Protein AF-A0A9X7PIV3-F1 (afdb_monomer_lite)

Structure (mmCIF, N/CA/C/O backbone):
data_AF-A0A9X7PIV3-F1
#
_entry.id   AF-A0A9X7PIV3-F1
#
loop_
_atom_site.group_PDB
_atom_site.id
_atom_site.type_symbol
_atom_site.label_atom_id
_atom_site.label_alt_id
_atom_site.label_comp_id
_atom_site.label_asym_id
_atom_site.label_entity_id
_atom_site.label_seq_id
_atom_site.pdbx_PDB_ins_code
_atom_site.Cartn_x
_atom_site.Cartn_y
_atom_site.Cartn_z
_atom_site.occupancy
_atom_site.B_iso_or_equiv
_atom_site.auth_seq_id
_atom_site.auth_comp_id
_atom_site.auth_asym_id
_atom_site.auth_atom_id
_atom_site.pdbx_PDB_model_num
ATOM 1 N N . MET A 1 1 ? 3.726 13.144 -11.537 1.00 56.94 1 MET A N 1
ATOM 2 C CA . MET A 1 1 ? 2.344 12.718 -11.247 1.00 56.94 1 MET A CA 1
ATOM 3 C C . MET A 1 1 ? 2.423 11.490 -10.361 1.00 56.94 1 MET A C 1
ATOM 5 O O . MET A 1 1 ? 3.276 10.655 -10.659 1.00 56.94 1 MET A O 1
ATOM 9 N N . PRO A 1 2 ? 1.658 11.427 -9.259 1.00 69.12 2 PRO A N 1
ATOM 10 C CA . PRO A 1 2 ? 1.578 10.211 -8.459 1.00 69.12 2 PRO A CA 1
ATOM 11 C C . PRO A 1 2 ? 1.008 9.076 -9.322 1.00 69.12 2 PRO A C 1
ATOM 13 O O . PRO A 1 2 ? 0.222 9.323 -10.236 1.00 69.12 2 PRO A O 1
ATOM 16 N N . VAL A 1 3 ? 1.468 7.855 -9.074 1.00 82.56 3 VAL A N 1
ATOM 17 C CA . VAL A 1 3 ? 1.049 6.630 -9.772 1.00 82.56 3 VAL A CA 1
ATOM 18 C C . VAL A 1 3 ? -0.400 6.276 -9.421 1.00 82.56 3 VAL A C 1
ATOM 20 O O . VAL A 1 3 ? -1.073 5.610 -10.199 1.00 82.56 3 VAL A O 1
ATOM 23 N N . VAL A 1 4 ? -0.864 6.724 -8.254 1.00 90.44 4 VAL A N 1
ATOM 24 C CA . VAL A 1 4 ? -2.192 6.459 -7.691 1.00 90.44 4 VAL A CA 1
ATOM 25 C C . VAL A 1 4 ? -2.795 7.772 -7.186 1.00 90.44 4 VAL A C 1
ATOM 27 O O . VAL A 1 4 ? -2.073 8.659 -6.727 1.00 90.44 4 VAL A O 1
ATOM 30 N N . THR A 1 5 ? -4.114 7.916 -7.254 1.00 94.62 5 THR A N 1
ATOM 31 C CA . THR A 1 5 ? -4.851 9.105 -6.812 1.00 94.62 5 THR A CA 1
ATOM 32 C C . THR A 1 5 ? -5.666 8.847 -5.537 1.00 94.62 5 THR A C 1
ATOM 34 O O . THR A 1 5 ? -5.944 7.697 -5.193 1.00 94.62 5 THR A O 1
ATOM 37 N N . PRO A 1 6 ? -6.076 9.906 -4.808 1.00 95.56 6 PRO A N 1
ATOM 38 C CA . PRO A 1 6 ? -7.009 9.769 -3.689 1.00 95.56 6 PRO A CA 1
ATOM 39 C C . PRO A 1 6 ? -8.336 9.105 -4.076 1.00 95.56 6 PRO A C 1
ATOM 41 O O . PRO A 1 6 ? -8.899 8.381 -3.261 1.00 95.56 6 PRO A O 1
ATOM 44 N N . GLN A 1 7 ? -8.801 9.311 -5.314 1.00 94.88 7 GLN A N 1
ATOM 45 C CA . GLN A 1 7 ? -10.020 8.680 -5.814 1.00 94.88 7 GLN A CA 1
ATOM 46 C C . GLN A 1 7 ? -9.860 7.162 -5.922 1.00 94.88 7 GLN A C 1
ATOM 48 O O . GLN A 1 7 ? -10.714 6.437 -5.430 1.00 94.88 7 GLN A O 1
ATOM 53 N N . ASP A 1 8 ? -8.730 6.673 -6.445 1.00 94.94 8 ASP A N 1
ATOM 54 C CA . ASP A 1 8 ? -8.470 5.227 -6.529 1.00 94.94 8 ASP A CA 1
ATOM 55 C C . ASP A 1 8 ? -8.505 4.566 -5.140 1.00 94.94 8 ASP A C 1
ATOM 57 O O . ASP A 1 8 ? -8.952 3.430 -4.974 1.00 94.94 8 ASP A O 1
ATOM 61 N N . LEU A 1 9 ? -8.032 5.287 -4.116 1.00 93.94 9 LEU A N 1
ATOM 62 C CA . LEU A 1 9 ? -8.090 4.832 -2.731 1.00 93.94 9 LEU A CA 1
ATOM 63 C C . LEU A 1 9 ? -9.531 4.787 -2.203 1.00 93.94 9 LEU A C 1
ATOM 65 O O . LEU A 1 9 ? -9.887 3.827 -1.519 1.00 93.94 9 LEU A O 1
ATOM 69 N N . ALA A 1 10 ? -10.342 5.804 -2.506 1.00 95.38 10 ALA A N 1
ATOM 70 C CA . ALA A 1 10 ? -11.761 5.835 -2.154 1.00 95.38 10 ALA A CA 1
ATOM 71 C C . ALA A 1 10 ? -12.515 4.663 -2.796 1.00 95.38 10 ALA A C 1
ATOM 73 O O . ALA A 1 10 ? -13.219 3.921 -2.108 1.00 95.38 10 ALA A O 1
ATOM 74 N N . ASP A 1 11 ? -12.276 4.444 -4.090 1.00 96.12 11 ASP A N 1
ATOM 75 C CA . ASP A 1 11 ? -12.892 3.379 -4.877 1.00 96.12 11 ASP A CA 1
ATOM 76 C C . ASP A 1 11 ? -12.506 1.994 -4.338 1.00 96.12 11 ASP A C 1
ATOM 78 O O . ASP A 1 11 ? -13.364 1.123 -4.192 1.00 96.12 11 ASP A O 1
ATOM 82 N N . LEU A 1 12 ? -11.236 1.791 -3.961 1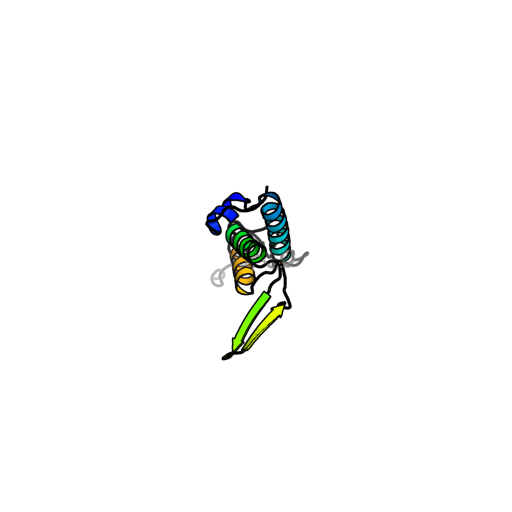.00 94.62 12 LEU A N 1
ATOM 83 C CA . LEU A 1 12 ? -10.786 0.540 -3.342 1.00 94.62 12 LEU A CA 1
ATOM 84 C C . LEU A 1 12 ? -11.462 0.286 -1.990 1.00 94.62 12 LEU A C 1
ATOM 86 O O . LEU A 1 12 ? -11.820 -0.849 -1.676 1.00 94.62 12 LEU A O 1
ATOM 90 N N . LEU A 1 13 ? -11.571 1.322 -1.157 1.00 93.50 13 LEU A N 1
ATOM 91 C CA . LEU A 1 13 ? -12.126 1.204 0.189 1.00 93.50 13 LEU A CA 1
ATOM 92 C C . LEU A 1 13 ? -13.660 1.161 0.200 1.00 93.50 13 LEU A C 1
ATOM 94 O O . LEU A 1 13 ? -14.235 0.852 1.246 1.00 93.50 13 LEU A O 1
ATOM 98 N N . GLY A 1 14 ? -14.310 1.482 -0.924 1.00 93.94 14 GLY A N 1
ATOM 99 C CA . GLY A 1 14 ? -15.765 1.567 -1.040 1.00 93.94 14 GLY A CA 1
ATOM 100 C C . GLY A 1 14 ? -16.378 2.640 -0.137 1.00 93.94 14 GLY A C 1
ATOM 101 O O . GLY A 1 14 ? -17.514 2.483 0.307 1.00 93.94 14 GLY A O 1
ATOM 102 N N . GLN A 1 15 ? -15.616 3.685 0.200 1.00 92.19 15 GLN A N 1
ATOM 103 C CA . GLN A 1 15 ? -16.043 4.757 1.099 1.00 92.19 15 GLN A CA 1
ATOM 104 C C . GLN A 1 15 ? -15.362 6.078 0.742 1.00 92.19 15 GLN A C 1
ATOM 106 O O . GLN A 1 15 ? -14.255 6.086 0.203 1.00 92.19 15 GLN A O 1
ATOM 111 N N . ASP A 1 16 ? -15.987 7.188 1.130 1.00 92.81 16 ASP A N 1
ATOM 112 C CA . ASP A 1 16 ? -15.369 8.504 1.010 1.00 92.81 16 ASP A CA 1
ATOM 113 C C . ASP A 1 16 ? -14.117 8.609 1.888 1.00 92.81 16 ASP A C 1
ATOM 115 O O . ASP A 1 16 ? -14.092 8.205 3.057 1.00 92.81 16 ASP A O 1
ATOM 119 N N . VAL A 1 17 ? -13.062 9.193 1.321 1.00 93.75 17 VAL A N 1
ATOM 120 C CA . VAL A 1 17 ? -11.792 9.432 2.011 1.00 93.75 17 VAL A CA 1
ATOM 121 C C . VAL A 1 17 ? -11.515 10.920 2.126 1.00 93.75 17 VAL A C 1
ATOM 123 O O . VAL A 1 17 ? -11.871 11.719 1.264 1.00 93.75 17 VAL A O 1
ATOM 126 N N . GLN A 1 18 ? -10.828 11.306 3.196 1.00 94.81 18 GLN A N 1
ATOM 127 C CA . GLN A 1 18 ? -10.386 12.683 3.367 1.00 94.81 18 GLN A CA 1
ATOM 128 C C . GLN A 1 18 ? -9.200 12.954 2.427 1.00 94.81 18 GLN A C 1
ATOM 130 O O . GLN A 1 18 ? -8.121 12.386 2.618 1.00 94.81 18 GLN A O 1
ATOM 135 N N . GLU A 1 19 ? -9.405 13.803 1.417 1.00 93.62 19 GLU A N 1
ATOM 136 C CA . GLU A 1 19 ? -8.496 13.959 0.271 1.00 93.62 19 GLU A CA 1
ATOM 137 C C . GLU A 1 19 ? -7.060 14.330 0.673 1.00 93.62 19 GLU A C 1
ATOM 139 O O . GLU A 1 19 ? -6.114 13.658 0.259 1.00 93.62 19 GLU A O 1
ATOM 144 N N . ASP A 1 20 ? -6.880 15.333 1.539 1.00 95.12 20 ASP A N 1
ATOM 145 C CA . ASP A 1 20 ? -5.551 15.774 1.992 1.00 95.12 20 ASP A CA 1
ATOM 146 C C . ASP A 1 20 ? -4.780 14.654 2.699 1.00 95.12 20 ASP A C 1
ATOM 148 O O . ASP A 1 20 ? -3.585 14.433 2.465 1.00 95.12 20 ASP A O 1
ATOM 152 N N . ARG A 1 21 ? -5.485 13.894 3.542 1.00 92.69 21 ARG A N 1
ATOM 153 C CA . ARG A 1 21 ? -4.918 12.760 4.273 1.00 92.69 21 ARG A CA 1
ATOM 154 C C . ARG A 1 21 ? -4.566 11.621 3.320 1.00 92.69 21 ARG A C 1
ATOM 156 O O . ARG A 1 21 ? -3.473 11.064 3.421 1.00 92.69 21 ARG A O 1
ATOM 163 N N . ALA A 1 22 ? -5.465 11.285 2.398 1.00 94.12 22 ALA A N 1
ATOM 164 C CA . ALA A 1 22 ? -5.235 10.266 1.380 1.00 94.12 22 ALA A CA 1
ATOM 165 C C . ALA A 1 22 ? -4.014 10.617 0.520 1.00 94.12 22 ALA A C 1
ATOM 167 O O . ALA A 1 22 ? -3.125 9.786 0.335 1.00 94.12 22 ALA A O 1
ATOM 168 N N . ARG A 1 23 ? -3.908 11.875 0.080 1.00 95.31 23 ARG A N 1
ATOM 169 C CA . ARG A 1 23 ? -2.780 12.370 -0.713 1.00 95.31 23 ARG A CA 1
ATOM 170 C C . ARG A 1 23 ? -1.455 12.262 0.032 1.00 95.31 23 ARG A C 1
ATOM 172 O O . ARG A 1 23 ? -0.486 11.762 -0.536 1.00 95.31 23 ARG A O 1
ATOM 179 N N . MET A 1 24 ? -1.413 12.687 1.295 1.00 93.12 24 MET A N 1
ATOM 180 C CA . MET A 1 24 ? -0.221 12.552 2.138 1.00 93.12 24 MET A CA 1
ATOM 181 C C . MET A 1 24 ? 0.221 11.083 2.244 1.00 93.12 24 MET A C 1
ATOM 183 O O . MET A 1 24 ? 1.394 10.775 2.033 1.00 93.12 24 MET A O 1
ATOM 187 N N . ILE A 1 25 ? -0.713 10.166 2.517 1.00 93.56 25 ILE A N 1
ATOM 188 C CA . ILE A 1 25 ? -0.409 8.735 2.668 1.00 93.56 25 ILE A CA 1
ATOM 189 C C . ILE A 1 25 ? 0.080 8.125 1.352 1.00 93.56 25 ILE A C 1
ATOM 191 O O . ILE A 1 25 ? 1.048 7.369 1.366 1.00 93.56 25 ILE A O 1
ATOM 195 N N . ILE A 1 26 ? -0.534 8.468 0.217 1.00 94.62 26 ILE A N 1
ATOM 196 C CA . ILE A 1 26 ? -0.115 7.977 -1.104 1.00 94.62 26 ILE A CA 1
ATOM 197 C C . ILE A 1 26 ? 1.316 8.424 -1.422 1.00 94.62 26 ILE A C 1
ATOM 199 O O . ILE A 1 26 ? 2.135 7.601 -1.827 1.00 94.62 26 ILE A O 1
ATOM 203 N N . VAL A 1 27 ? 1.658 9.693 -1.171 1.00 94.19 27 VAL A N 1
ATOM 204 C CA . VAL A 1 27 ? 3.024 10.205 -1.382 1.00 94.19 27 VAL A CA 1
ATOM 205 C C . VAL A 1 27 ? 4.039 9.433 -0.536 1.00 94.19 27 VAL A C 1
ATOM 207 O O . VAL A 1 27 ? 5.102 9.048 -1.028 1.00 94.19 27 VAL A O 1
ATOM 210 N N . GLN A 1 28 ? 3.710 9.160 0.726 1.00 93.00 28 GLN A N 1
ATOM 211 C CA . GLN A 1 28 ? 4.575 8.376 1.606 1.00 93.00 28 GLN A CA 1
ATOM 212 C C . GLN A 1 28 ? 4.674 6.907 1.160 1.00 93.00 28 GLN A C 1
ATOM 214 O O . GLN A 1 28 ? 5.770 6.345 1.154 1.00 93.00 28 GLN A O 1
ATOM 219 N N . ALA A 1 29 ? 3.566 6.292 0.732 1.00 93.12 29 ALA A N 1
ATOM 220 C CA . ALA A 1 29 ? 3.527 4.928 0.201 1.00 93.12 29 ALA A CA 1
ATOM 221 C C . ALA A 1 29 ? 4.387 4.782 -1.062 1.00 93.12 29 ALA A C 1
ATOM 223 O O . ALA A 1 29 ? 5.144 3.817 -1.191 1.00 93.12 29 ALA A O 1
ATOM 224 N N . GLU A 1 30 ? 4.335 5.758 -1.969 1.00 93.56 30 GLU A N 1
ATOM 225 C CA . GLU A 1 30 ? 5.199 5.798 -3.148 1.00 93.56 30 GLU A CA 1
ATOM 226 C C . GLU A 1 30 ? 6.672 5.935 -2.776 1.00 93.56 30 GLU A C 1
ATOM 228 O O . GLU A 1 30 ? 7.506 5.223 -3.336 1.00 93.56 30 GLU A O 1
ATOM 233 N N . ALA A 1 31 ? 7.003 6.819 -1.831 1.00 92.12 31 ALA A N 1
ATOM 234 C CA . ALA A 1 31 ? 8.372 6.980 -1.350 1.00 92.12 31 ALA A CA 1
ATOM 235 C C . ALA A 1 31 ? 8.910 5.671 -0.747 1.00 92.12 31 ALA A C 1
ATOM 237 O O . ALA A 1 31 ? 10.031 5.260 -1.053 1.00 92.12 31 ALA A O 1
ATOM 238 N N . LEU A 1 32 ? 8.084 4.969 0.036 1.00 91.75 32 LEU A N 1
ATOM 239 C CA . LEU A 1 32 ? 8.418 3.663 0.602 1.00 91.75 32 LEU A CA 1
ATOM 240 C C . LEU A 1 32 ? 8.651 2.610 -0.491 1.00 91.75 32 LEU A C 1
ATOM 242 O O . LEU A 1 32 ? 9.631 1.868 -0.435 1.00 91.75 32 LEU A O 1
ATOM 246 N N . CYS A 1 33 ? 7.792 2.562 -1.510 1.00 92.12 33 CYS A N 1
ATOM 247 C CA . CYS A 1 33 ? 7.947 1.641 -2.635 1.00 92.12 33 CYS A CA 1
ATOM 248 C C . CYS A 1 33 ? 9.210 1.949 -3.459 1.00 92.12 33 CYS A C 1
ATOM 250 O O . CYS A 1 33 ? 9.948 1.029 -3.823 1.00 92.12 33 CYS A O 1
ATOM 252 N N . ARG A 1 34 ? 9.506 3.236 -3.693 1.00 92.12 34 ARG A N 1
ATOM 253 C CA . ARG A 1 34 ? 10.714 3.706 -4.397 1.00 92.12 34 ARG A CA 1
ATOM 254 C C . ARG A 1 34 ? 12.003 3.355 -3.662 1.00 92.12 34 ARG A C 1
ATOM 256 O O . ARG A 1 34 ? 13.015 3.099 -4.307 1.00 92.12 34 ARG A O 1
ATOM 263 N N . ALA A 1 35 ? 11.969 3.304 -2.331 1.00 90.25 35 ALA A N 1
ATOM 264 C CA . ALA A 1 35 ? 13.110 2.864 -1.532 1.00 90.25 35 ALA A CA 1
ATOM 265 C C . ALA A 1 35 ? 13.444 1.373 -1.739 1.00 90.25 35 ALA A C 1
ATOM 267 O O . ALA A 1 35 ? 14.566 0.953 -1.467 1.00 90.25 35 ALA A O 1
ATOM 268 N N . VAL A 1 36 ? 12.491 0.564 -2.222 1.00 89.81 36 VAL A N 1
ATOM 269 C CA . VAL A 1 36 ? 12.711 -0.857 -2.534 1.00 89.81 36 VAL A CA 1
ATOM 270 C C . VAL A 1 36 ? 13.152 -1.049 -3.984 1.00 89.81 36 VAL A C 1
ATOM 272 O O . VAL A 1 36 ? 14.062 -1.838 -4.235 1.00 89.81 36 VAL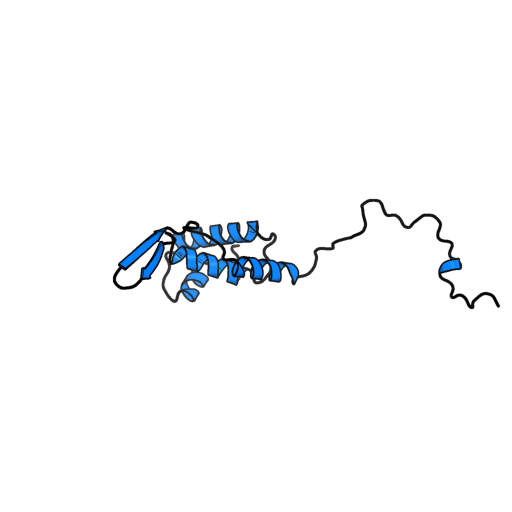 A O 1
ATOM 275 N N . VAL A 1 37 ? 12.501 -0.369 -4.933 1.00 89.25 37 VAL A N 1
ATOM 276 C CA . VAL A 1 37 ? 12.842 -0.412 -6.363 1.00 89.25 37 VAL A CA 1
ATOM 277 C C . VAL A 1 37 ? 12.681 0.976 -6.971 1.00 89.25 37 VAL A C 1
ATOM 279 O O . VAL A 1 37 ? 11.626 1.597 -6.846 1.00 89.25 37 VAL A O 1
ATOM 282 N N . SER A 1 38 ? 13.706 1.420 -7.698 1.00 88.88 38 SER A N 1
ATOM 283 C CA . SER A 1 38 ? 13.686 2.655 -8.479 1.00 88.88 38 SER A CA 1
ATOM 284 C C . SER A 1 38 ? 14.304 2.416 -9.865 1.00 88.88 38 SER A C 1
ATOM 286 O O . SER A 1 38 ? 15.401 1.855 -9.924 1.00 88.88 38 SER A O 1
ATOM 288 N N . PRO A 1 39 ? 13.653 2.839 -10.968 1.00 87.56 39 PRO A N 1
ATOM 289 C CA . PRO A 1 39 ? 12.329 3.473 -11.030 1.00 87.56 39 PRO A CA 1
ATOM 290 C C . PRO A 1 39 ? 11.187 2.499 -10.676 1.00 87.56 39 PRO A C 1
ATOM 292 O O . PRO A 1 39 ? 11.360 1.285 -10.748 1.00 87.56 39 PRO A O 1
ATOM 295 N N . LEU A 1 40 ? 10.018 3.021 -10.277 1.00 86.69 40 LEU A N 1
ATOM 296 C CA . LEU A 1 40 ? 8.852 2.168 -10.008 1.00 86.69 40 LEU A CA 1
ATOM 297 C C . LEU A 1 40 ? 8.389 1.485 -11.306 1.00 86.69 40 LEU A C 1
ATOM 299 O O . LEU A 1 40 ? 8.203 2.186 -12.302 1.00 86.69 40 LEU A O 1
ATOM 303 N N . PRO A 1 41 ? 8.182 0.155 -11.304 1.00 87.81 41 PRO A N 1
ATOM 304 C CA . PRO A 1 41 ? 7.731 -0.561 -12.489 1.00 87.81 41 PRO A CA 1
ATOM 305 C C . PRO A 1 41 ? 6.279 -0.222 -12.842 1.00 87.81 41 PRO A C 1
ATOM 307 O O . PRO A 1 41 ? 5.468 0.126 -11.977 1.00 87.81 41 PRO A O 1
ATOM 310 N N . GLU A 1 42 ? 5.938 -0.391 -14.118 1.00 79.38 42 GLU A N 1
ATOM 311 C CA . GLU A 1 42 ? 4.557 -0.339 -14.596 1.00 79.38 42 GLU A CA 1
ATOM 312 C C . GLU A 1 42 ? 3.743 -1.444 -13.895 1.00 79.38 42 GLU A C 1
ATOM 314 O O . GLU A 1 42 ? 4.140 -2.608 -13.874 1.00 79.38 42 GLU A O 1
ATOM 319 N N . GLY A 1 43 ? 2.655 -1.066 -13.216 1.00 84.75 43 GLY A N 1
ATOM 320 C CA . GLY A 1 43 ? 1.872 -1.967 -12.356 1.00 84.75 43 GLY A CA 1
ATOM 321 C C . GLY A 1 43 ? 2.166 -1.867 -10.851 1.00 84.75 43 GLY A C 1
ATOM 322 O O . GLY A 1 43 ? 1.409 -2.411 -10.048 1.00 84.75 43 GLY A O 1
ATOM 323 N N . ALA A 1 44 ? 3.179 -1.098 -10.426 1.00 90.50 44 ALA A N 1
ATOM 324 C CA . ALA A 1 44 ? 3.433 -0.846 -9.000 1.00 90.50 44 ALA A CA 1
ATOM 325 C C . ALA A 1 44 ? 2.272 -0.132 -8.280 1.00 90.50 44 ALA A C 1
ATOM 327 O O . ALA A 1 44 ? 2.200 -0.186 -7.052 1.00 90.50 44 ALA A O 1
ATOM 328 N N . GLY A 1 45 ? 1.352 0.494 -9.025 1.00 92.69 45 GLY A N 1
ATOM 329 C CA . GLY A 1 45 ? 0.185 1.192 -8.483 1.00 92.69 45 GLY A CA 1
ATOM 330 C C . GLY A 1 45 ? -0.660 0.324 -7.550 1.00 92.69 45 GLY A C 1
ATOM 331 O O . GLY A 1 45 ? -1.011 0.776 -6.468 1.00 92.69 45 GLY A O 1
ATOM 332 N N . ALA A 1 46 ? -0.883 -0.953 -7.882 1.00 92.62 46 ALA A N 1
ATOM 333 C CA . ALA A 1 46 ? -1.644 -1.865 -7.022 1.00 92.62 46 ALA A CA 1
ATOM 334 C C . ALA A 1 46 ? -0.974 -2.094 -5.653 1.00 92.62 46 ALA A C 1
ATOM 336 O O . ALA A 1 46 ? -1.656 -2.195 -4.636 1.00 92.62 46 ALA A O 1
ATOM 337 N N . VAL A 1 47 ? 0.363 -2.131 -5.613 1.00 93.69 47 VAL A N 1
ATOM 338 C CA . VAL A 1 47 ? 1.129 -2.296 -4.365 1.00 93.69 47 VAL A CA 1
ATOM 339 C C . VAL A 1 47 ? 1.167 -0.995 -3.565 1.00 93.69 47 VAL A C 1
ATOM 341 O O . VAL A 1 47 ? 1.032 -1.012 -2.346 1.00 93.69 47 VAL A O 1
ATOM 344 N N . VAL A 1 48 ? 1.319 0.149 -4.234 1.00 94.56 48 VAL A N 1
ATOM 345 C CA . VAL A 1 48 ? 1.242 1.465 -3.579 1.00 94.56 48 VAL A CA 1
ATOM 346 C C . VAL A 1 48 ? -0.133 1.652 -2.935 1.00 94.56 48 VAL A C 1
ATOM 348 O O . VAL A 1 48 ? -0.228 2.043 -1.773 1.00 94.56 48 VAL A O 1
ATOM 351 N N . LEU A 1 49 ? -1.192 1.315 -3.669 1.00 94.81 49 LEU A N 1
ATOM 352 C CA . LEU A 1 49 ? -2.578 1.418 -3.233 1.00 94.81 49 LEU A CA 1
ATOM 353 C C . LEU A 1 49 ? -2.890 0.455 -2.073 1.00 94.81 49 LEU A C 1
ATOM 355 O O . LEU A 1 49 ? -3.531 0.871 -1.111 1.00 94.81 49 LEU A O 1
ATOM 359 N N . SER A 1 50 ? -2.373 -0.782 -2.080 1.00 93.62 50 SER A N 1
ATOM 360 C CA . SER A 1 50 ? -2.551 -1.720 -0.957 1.00 93.62 50 SER A CA 1
ATOM 361 C C . SER A 1 50 ? -1.859 -1.248 0.328 1.00 93.62 50 SER A C 1
ATOM 363 O O . SER A 1 50 ? -2.432 -1.342 1.418 1.00 93.62 50 SER A O 1
ATOM 365 N N . VAL A 1 51 ? -0.652 -0.686 0.208 1.00 93.19 51 VAL A N 1
ATOM 366 C CA . VAL A 1 51 ? 0.086 -0.084 1.329 1.00 93.19 51 VAL A CA 1
ATOM 367 C C . VAL A 1 51 ? -0.660 1.141 1.865 1.00 93.19 51 VAL A C 1
ATOM 369 O O . VAL A 1 51 ? -0.852 1.262 3.078 1.00 93.19 51 VAL A O 1
ATOM 372 N N . ALA A 1 52 ? -1.121 2.023 0.975 1.00 93.81 52 ALA A N 1
ATOM 373 C CA . ALA A 1 52 ? -1.861 3.227 1.340 1.00 93.81 52 ALA A CA 1
ATOM 374 C C . ALA A 1 52 ? -3.194 2.897 2.030 1.00 93.81 52 ALA A C 1
ATOM 376 O O . ALA A 1 52 ? -3.491 3.463 3.080 1.00 93.81 52 ALA A O 1
ATOM 377 N N . ALA A 1 53 ? -3.960 1.937 1.505 1.00 93.62 53 ALA A N 1
ATOM 378 C CA . ALA A 1 53 ? -5.219 1.480 2.094 1.00 93.62 53 ALA A CA 1
ATOM 379 C C . ALA A 1 53 ? -5.038 0.949 3.515 1.00 93.62 53 ALA A C 1
ATOM 381 O O . ALA A 1 53 ? -5.790 1.311 4.422 1.00 93.62 53 ALA A O 1
ATOM 382 N N . ARG A 1 54 ? -3.987 0.155 3.741 1.00 91.88 54 ARG A N 1
ATOM 383 C CA . ARG A 1 54 ? -3.667 -0.365 5.072 1.00 91.88 54 ARG A CA 1
ATOM 384 C C . ARG A 1 54 ? -3.318 0.751 6.054 1.00 91.88 54 ARG A C 1
ATOM 386 O O . ARG A 1 54 ? -3.843 0.770 7.167 1.00 91.88 54 ARG A O 1
ATOM 393 N N . ALA A 1 55 ? -2.463 1.684 5.642 1.00 90.94 55 ALA A N 1
ATOM 394 C CA . ALA A 1 55 ? -2.065 2.817 6.474 1.00 90.94 55 ALA A CA 1
ATOM 395 C C . ALA A 1 55 ? -3.237 3.776 6.754 1.00 90.94 55 ALA A C 1
ATOM 397 O O . ALA A 1 55 ? -3.328 4.349 7.840 1.00 90.94 55 ALA A O 1
ATOM 398 N N . TYR A 1 56 ? -4.159 3.929 5.799 1.00 91.25 56 TYR A N 1
ATOM 399 C CA . TYR A 1 56 ? -5.360 4.741 5.971 1.00 91.25 56 TYR A CA 1
ATOM 400 C C . TYR A 1 56 ? -6.327 4.118 6.987 1.00 91.25 56 TYR A C 1
ATOM 402 O O . TYR A 1 56 ? -6.802 4.824 7.883 1.00 91.25 56 TYR A O 1
ATOM 410 N N . ALA A 1 57 ? -6.570 2.806 6.879 1.00 89.44 57 ALA A N 1
ATOM 411 C CA . ALA A 1 57 ? -7.494 2.065 7.736 1.00 89.44 57 ALA A CA 1
ATOM 412 C C . ALA A 1 57 ? -6.962 1.839 9.162 1.00 89.44 57 ALA A C 1
ATOM 414 O O . ALA A 1 57 ? -7.732 1.899 10.117 1.00 89.44 57 ALA A O 1
ATOM 415 N N . ASN A 1 58 ? -5.656 1.601 9.328 1.00 85.38 58 ASN A N 1
ATOM 416 C CA . ASN A 1 58 ? -5.042 1.360 10.637 1.00 85.38 58 ASN A CA 1
ATOM 417 C C . ASN A 1 58 ? -3.750 2.177 10.829 1.00 85.38 58 ASN A C 1
ATOM 419 O O . ASN A 1 58 ? -2.653 1.611 10.860 1.00 85.38 58 ASN A O 1
ATOM 423 N N . PRO A 1 59 ? -3.851 3.507 11.003 1.00 78.62 59 PRO A N 1
ATOM 424 C CA . PRO A 1 59 ? -2.680 4.372 11.144 1.00 78.62 59 PRO A CA 1
ATOM 425 C C . PRO A 1 59 ? -1.869 4.078 12.413 1.00 78.62 59 PRO A C 1
ATOM 427 O O . PRO A 1 59 ? -0.662 4.293 12.435 1.00 78.62 59 PRO A O 1
ATOM 430 N N . GLN A 1 60 ? -2.518 3.567 13.463 1.00 74.75 60 GLN A N 1
ATOM 431 C CA . GLN A 1 60 ? -1.879 3.232 14.740 1.00 74.75 60 GLN A CA 1
ATOM 432 C C . GLN A 1 60 ? -1.273 1.818 14.752 1.00 74.75 60 GLN A C 1
ATOM 434 O O . GLN A 1 60 ? -0.608 1.445 15.715 1.00 74.75 60 GLN A O 1
ATOM 439 N N . GLY A 1 61 ? -1.502 1.013 13.704 1.00 67.81 61 GLY A N 1
ATOM 440 C CA . GLY A 1 61 ? -1.020 -0.367 13.617 1.00 67.81 61 GLY A CA 1
ATOM 441 C C . GLY A 1 61 ? -1.464 -1.247 14.786 1.00 67.81 61 GLY A C 1
ATOM 442 O O . GLY A 1 61 ? -0.706 -2.114 15.215 1.00 67.81 61 GLY A O 1
ATOM 443 N N . ILE A 1 62 ? -2.652 -1.004 15.345 1.00 71.94 62 ILE A N 1
ATOM 444 C CA . ILE A 1 62 ? -3.140 -1.761 16.502 1.00 71.94 62 ILE A CA 1
ATOM 445 C C . ILE A 1 62 ? -3.518 -3.164 16.036 1.00 71.94 62 ILE A C 1
ATOM 447 O O . ILE A 1 62 ? -4.284 -3.318 15.082 1.00 71.94 62 ILE A O 1
ATOM 451 N N . VAL A 1 63 ? -2.986 -4.172 16.725 1.00 70.38 63 VAL A N 1
ATOM 452 C CA . VAL A 1 63 ? -3.368 -5.574 16.555 1.00 70.38 63 VAL A CA 1
ATOM 453 C C . VAL A 1 63 ? -4.051 -6.021 17.840 1.00 70.38 63 VAL A C 1
ATOM 455 O O . VAL A 1 63 ? -3.505 -5.863 18.934 1.00 70.38 63 VAL A O 1
ATOM 458 N N . ALA A 1 64 ? -5.269 -6.538 17.701 1.00 69.62 64 ALA A N 1
ATOM 459 C CA . ALA A 1 64 ? -6.020 -7.124 18.798 1.00 69.62 64 ALA A CA 1
ATOM 460 C C . ALA A 1 64 ? -5.879 -8.647 18.735 1.00 69.62 64 ALA A C 1
ATOM 462 O O . ALA A 1 64 ? -6.225 -9.264 17.730 1.00 69.62 64 ALA A O 1
ATOM 463 N N . GLU A 1 65 ? -5.381 -9.243 19.812 1.00 76.25 65 GLU A N 1
ATOM 464 C CA . GLU A 1 65 ? -5.359 -10.690 20.001 1.00 76.25 65 GLU A CA 1
ATOM 465 C C . GLU A 1 65 ? -6.392 -11.042 21.071 1.00 76.25 65 GLU A C 1
ATOM 467 O O . GLU A 1 65 ? -6.326 -10.548 22.198 1.00 76.25 65 GLU A O 1
ATOM 472 N N . THR A 1 66 ? -7.367 -11.882 20.723 1.00 80.56 66 THR A N 1
ATOM 473 C CA . THR A 1 66 ? -8.358 -12.397 21.674 1.00 80.56 66 THR A CA 1
ATOM 474 C C . THR A 1 66 ? -8.071 -13.865 21.945 1.00 80.56 66 THR A C 1
ATOM 476 O O . THR A 1 66 ? -8.122 -14.693 21.038 1.00 80.56 66 THR A O 1
ATOM 479 N N . VAL A 1 67 ? -7.767 -14.185 23.202 1.00 79.00 67 VAL A N 1
ATOM 480 C CA . VAL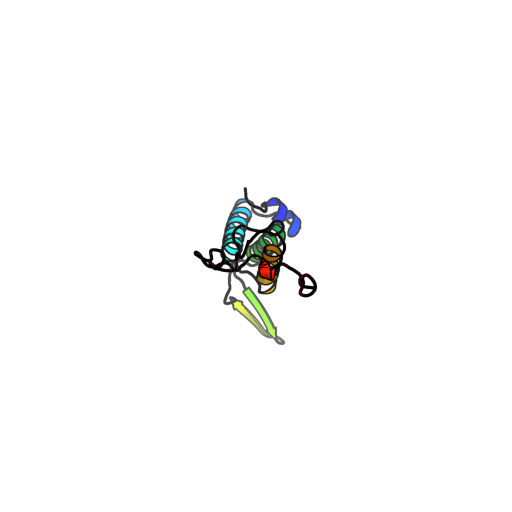 A 1 67 ? -7.563 -15.556 23.679 1.00 79.00 67 VAL A CA 1
ATOM 481 C C . VAL A 1 67 ? -8.562 -15.807 24.805 1.00 79.00 67 VAL A C 1
ATOM 483 O O . VAL A 1 67 ? -8.408 -15.310 25.922 1.00 79.00 67 VAL A O 1
ATOM 486 N N . GLY A 1 68 ? -9.619 -16.566 24.506 1.00 82.56 68 GLY A N 1
ATOM 487 C CA . GLY A 1 68 ? -10.721 -16.790 25.445 1.00 82.56 68 GLY A CA 1
ATOM 488 C C . GLY A 1 68 ? -11.438 -15.476 25.809 1.00 82.56 68 GLY A C 1
ATOM 489 O O . GLY A 1 68 ? -11.743 -14.699 24.907 1.00 82.56 68 GLY A O 1
ATOM 490 N N . PRO A 1 69 ? -11.717 -15.196 27.098 1.00 82.75 69 PRO A N 1
ATOM 491 C CA . PRO A 1 69 ? -12.379 -13.957 27.520 1.00 82.75 69 PRO A CA 1
ATOM 492 C C . PRO A 1 69 ? -11.440 -12.738 27.570 1.00 82.75 69 PRO A C 1
ATOM 494 O O . PRO A 1 69 ? -11.894 -11.632 27.860 1.00 82.75 69 PRO A O 1
ATOM 497 N N . TYR A 1 70 ? -10.139 -12.915 27.321 1.00 73.00 70 TYR A N 1
ATOM 498 C CA . TYR A 1 70 ? -9.155 -11.841 27.414 1.00 73.00 70 TYR A CA 1
ATOM 499 C C . TYR A 1 70 ? -8.798 -11.314 26.025 1.00 73.00 70 TYR A C 1
ATOM 501 O O . TYR A 1 70 ? -8.378 -12.063 25.142 1.00 73.00 70 TYR A O 1
ATOM 509 N N . SER A 1 71 ? -8.941 -10.001 25.850 1.00 76.75 71 SER A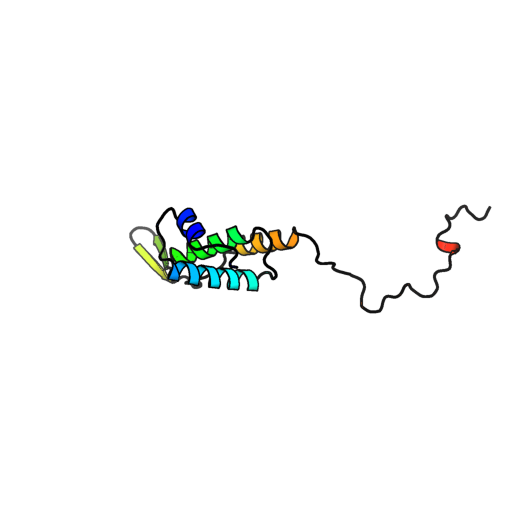 N 1
ATOM 510 C CA . SER A 1 71 ? -8.508 -9.278 24.656 1.00 76.75 71 SER A CA 1
ATOM 511 C C . SER A 1 71 ? -7.320 -8.392 25.011 1.00 76.75 71 SER A C 1
ATOM 513 O O . SER A 1 71 ? -7.394 -7.612 25.961 1.00 76.75 71 SER A O 1
ATOM 515 N N . VAL A 1 72 ? -6.221 -8.520 24.267 1.00 76.81 72 VAL A N 1
ATOM 516 C CA . VAL A 1 72 ? -5.040 -7.667 24.421 1.00 76.81 72 VAL A CA 1
ATOM 517 C C . VAL A 1 72 ? -4.790 -6.931 23.114 1.00 76.81 72 VAL A C 1
ATOM 519 O O . VAL A 1 72 ? -4.565 -7.540 22.070 1.00 76.81 72 VAL A O 1
ATOM 522 N N . GLN A 1 73 ? -4.811 -5.602 23.183 1.00 75.69 73 GLN A N 1
ATOM 523 C CA . GLN A 1 73 ? -4.420 -4.734 22.081 1.00 75.69 73 GLN A CA 1
ATOM 524 C C . GLN A 1 73 ? -2.966 -4.322 22.272 1.00 75.69 73 GLN A C 1
ATOM 526 O O . GLN A 1 73 ? -2.606 -3.746 23.300 1.00 75.69 73 GLN A O 1
ATOM 531 N N . ARG A 1 74 ? -2.120 -4.630 21.289 1.00 70.00 74 ARG A N 1
ATOM 532 C CA . ARG A 1 74 ? -0.720 -4.201 21.272 1.00 70.00 74 ARG A CA 1
ATOM 533 C C . ARG A 1 74 ? -0.470 -3.325 20.045 1.00 70.00 74 ARG A C 1
ATOM 535 O O . ARG A 1 74 ? -0.932 -3.670 18.954 1.00 70.00 74 ARG A O 1
ATOM 542 N N . PRO A 1 75 ? 0.273 -2.214 20.191 1.00 61.28 75 PRO A N 1
ATOM 543 C CA . PRO A 1 75 ? 0.845 -1.531 19.042 1.00 61.28 75 PRO A CA 1
ATOM 544 C C . PRO A 1 75 ? 1.772 -2.510 18.322 1.00 61.28 75 PRO A C 1
ATOM 546 O O . PRO A 1 75 ? 2.658 -3.104 18.945 1.00 61.28 75 PRO A O 1
ATOM 549 N N . HIS A 1 76 ? 1.564 -2.721 17.026 1.00 64.62 76 HIS A N 1
ATOM 550 C CA . HIS A 1 76 ? 2.512 -3.503 16.250 1.00 64.62 76 HIS A CA 1
ATOM 551 C C . HIS A 1 76 ? 3.840 -2.740 16.148 1.00 64.62 76 HIS A C 1
ATOM 553 O O . HIS A 1 76 ? 3.853 -1.517 16.023 1.00 64.62 76 HIS A O 1
ATOM 559 N N . ALA A 1 77 ? 4.969 -3.456 16.171 1.00 56.75 77 ALA A N 1
ATOM 560 C CA . ALA A 1 77 ? 6.300 -2.846 16.063 1.00 56.75 77 ALA A CA 1
ATOM 561 C C . ALA A 1 77 ? 6.496 -2.061 14.748 1.00 56.75 77 ALA A C 1
ATOM 563 O O . ALA A 1 77 ? 7.364 -1.198 14.667 1.00 56.75 77 ALA A O 1
ATOM 564 N N . GLN A 1 78 ? 5.671 -2.340 13.733 1.00 59.47 78 GLN A N 1
ATOM 565 C CA . GLN A 1 78 ? 5.519 -1.536 12.519 1.00 59.47 78 GLN A CA 1
ATOM 566 C C . GLN A 1 78 ? 4.159 -0.826 12.517 1.00 59.47 78 GLN A C 1
ATOM 568 O O . GLN A 1 78 ? 3.290 -1.118 11.699 1.00 59.47 78 GLN A O 1
ATOM 573 N N . ALA A 1 79 ? 3.949 0.084 13.466 1.00 60.53 79 ALA A N 1
ATOM 574 C CA . ALA A 1 79 ? 2.819 1.002 13.416 1.00 60.53 79 ALA A CA 1
ATOM 575 C C . ALA A 1 79 ? 3.001 2.008 12.263 1.00 60.53 79 ALA A C 1
ATOM 577 O O . ALA A 1 79 ? 4.109 2.491 12.021 1.00 60.53 79 ALA A O 1
ATOM 578 N N . GLY A 1 80 ? 1.918 2.323 11.548 1.00 75.00 80 GLY A N 1
ATOM 579 C CA . GLY A 1 80 ? 1.924 3.287 10.444 1.00 75.00 80 GLY A CA 1
ATOM 580 C C . GLY A 1 80 ? 2.144 2.670 9.058 1.00 75.00 80 GLY A C 1
ATOM 581 O O . GLY A 1 80 ? 1.499 1.691 8.687 1.00 75.00 80 GLY A O 1
ATOM 582 N N . LEU A 1 81 ? 3.008 3.297 8.255 1.00 84.88 81 LEU A N 1
ATOM 583 C CA . LEU A 1 81 ? 3.227 2.957 6.848 1.00 84.88 81 LEU A CA 1
ATOM 584 C C . LEU A 1 81 ? 4.288 1.855 6.705 1.00 84.88 81 LEU A C 1
ATOM 586 O O . LEU A 1 81 ? 5.476 2.090 6.926 1.00 84.88 81 LEU A O 1
ATOM 590 N N . TYR A 1 82 ? 3.873 0.656 6.301 1.00 87.12 82 TYR A N 1
ATOM 591 C CA . TYR A 1 82 ? 4.778 -0.475 6.100 1.00 87.12 82 TYR A CA 1
ATOM 592 C C . TYR A 1 82 ? 4.374 -1.340 4.907 1.00 87.12 82 TYR A C 1
ATOM 594 O O . TYR A 1 82 ? 3.213 -1.394 4.499 1.00 87.12 82 TYR A O 1
ATOM 602 N N . MET A 1 83 ? 5.361 -2.064 4.381 1.00 87.62 83 MET A N 1
ATOM 603 C CA . MET A 1 83 ? 5.158 -3.096 3.369 1.00 87.62 83 MET A CA 1
ATOM 604 C C . MET A 1 83 ? 5.218 -4.474 4.006 1.00 87.62 83 MET A C 1
ATOM 606 O O . MET A 1 83 ? 6.158 -4.800 4.736 1.00 87.62 83 MET A O 1
ATOM 610 N N . THR A 1 84 ? 4.264 -5.317 3.640 1.00 91.00 84 THR A N 1
ATOM 611 C CA . THR A 1 84 ? 4.326 -6.751 3.912 1.00 91.00 84 THR A CA 1
ATOM 612 C C . THR A 1 84 ? 5.426 -7.416 3.085 1.00 91.00 84 THR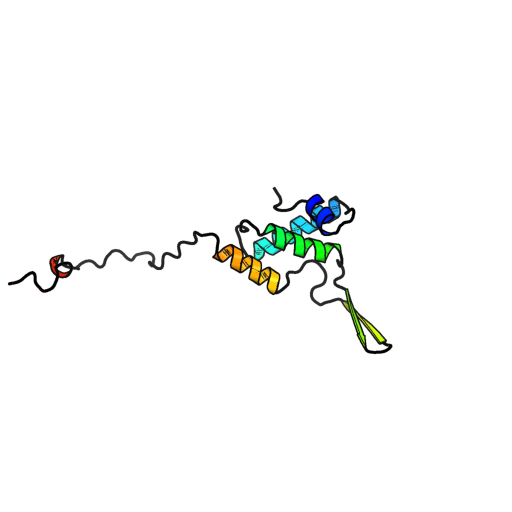 A C 1
ATOM 614 O O . THR A 1 84 ? 5.948 -6.877 2.100 1.00 91.00 84 THR A O 1
ATOM 617 N N . ARG A 1 85 ? 5.787 -8.640 3.482 1.00 89.19 85 ARG A N 1
ATOM 618 C CA . ARG A 1 85 ? 6.757 -9.456 2.745 1.00 89.19 85 ARG A CA 1
ATOM 619 C C . ARG A 1 85 ? 6.285 -9.747 1.320 1.00 89.19 85 ARG A C 1
ATOM 621 O O . ARG A 1 85 ? 7.106 -9.707 0.403 1.00 89.19 85 ARG A O 1
ATOM 628 N N . ASP A 1 86 ? 4.992 -10.003 1.145 1.00 91.06 86 ASP A N 1
ATOM 629 C CA . ASP A 1 86 ? 4.408 -10.332 -0.154 1.00 91.06 86 ASP A CA 1
ATOM 630 C C . ASP A 1 86 ? 4.365 -9.117 -1.074 1.00 91.06 86 ASP A C 1
ATOM 632 O O . ASP A 1 86 ? 4.794 -9.219 -2.216 1.00 91.06 86 ASP A O 1
ATOM 636 N N . GLU A 1 87 ? 3.997 -7.938 -0.570 1.00 92.12 87 GLU A N 1
ATOM 637 C CA . GLU A 1 87 ? 4.071 -6.687 -1.342 1.00 92.12 87 GLU A CA 1
ATOM 638 C C . GLU A 1 87 ? 5.497 -6.396 -1.809 1.00 92.12 87 GLU A C 1
ATOM 640 O O . GLU A 1 87 ? 5.729 -6.078 -2.976 1.00 92.12 87 GLU A O 1
ATOM 645 N N . ARG A 1 88 ? 6.483 -6.580 -0.924 1.00 91.56 88 ARG A N 1
ATOM 646 C CA . ARG A 1 88 ? 7.897 -6.414 -1.277 1.00 91.56 88 ARG A CA 1
ATOM 647 C C . ARG A 1 88 ? 8.342 -7.430 -2.329 1.00 91.56 88 ARG A C 1
ATOM 649 O O . ARG A 1 88 ? 9.131 -7.088 -3.209 1.00 91.56 88 ARG A O 1
ATOM 656 N N . ARG A 1 89 ? 7.868 -8.675 -2.242 1.00 90.38 89 ARG A N 1
ATOM 657 C CA . ARG A 1 89 ? 8.160 -9.722 -3.227 1.00 90.38 89 ARG A CA 1
ATOM 658 C C . ARG A 1 89 ? 7.523 -9.396 -4.574 1.00 90.38 89 ARG A C 1
ATOM 660 O O . ARG A 1 89 ? 8.228 -9.431 -5.576 1.00 90.38 89 ARG A O 1
ATOM 667 N N . SER A 1 90 ? 6.242 -9.046 -4.599 1.00 89.75 90 SER A N 1
ATOM 668 C CA . SER A 1 90 ? 5.508 -8.665 -5.808 1.00 89.75 90 SER A CA 1
ATOM 669 C C . SER A 1 90 ? 6.166 -7.482 -6.507 1.00 89.75 90 SER A C 1
ATOM 671 O O . SER A 1 90 ? 6.400 -7.533 -7.710 1.00 89.75 90 SER A O 1
ATOM 673 N N . LEU A 1 91 ? 6.569 -6.462 -5.748 1.00 89.88 91 LEU A N 1
ATOM 674 C CA . LEU A 1 91 ? 7.234 -5.282 -6.295 1.00 89.88 91 LEU A CA 1
ATOM 675 C C . LEU A 1 91 ? 8.589 -5.624 -6.938 1.00 89.88 91 LEU A C 1
ATOM 677 O O . LEU A 1 91 ? 8.880 -5.173 -8.043 1.00 89.88 91 LEU A O 1
ATOM 681 N N . LYS A 1 92 ? 9.378 -6.507 -6.311 1.00 88.81 92 LYS A N 1
ATOM 682 C CA . LYS A 1 92 ? 10.627 -7.029 -6.896 1.00 88.81 92 LYS A CA 1
ATOM 683 C C . LYS A 1 92 ? 10.396 -7.910 -8.125 1.00 88.81 92 LYS A C 1
ATOM 685 O O . LYS A 1 92 ? 11.179 -7.849 -9.066 1.00 88.81 92 LYS A O 1
ATOM 690 N N . LEU A 1 93 ? 9.343 -8.727 -8.128 1.00 86.56 93 LEU A N 1
ATOM 691 C CA . LEU A 1 93 ? 8.996 -9.572 -9.274 1.00 86.56 93 LEU A CA 1
ATOM 692 C C . LEU A 1 93 ? 8.587 -8.732 -10.486 1.00 86.56 93 LEU A C 1
ATOM 694 O O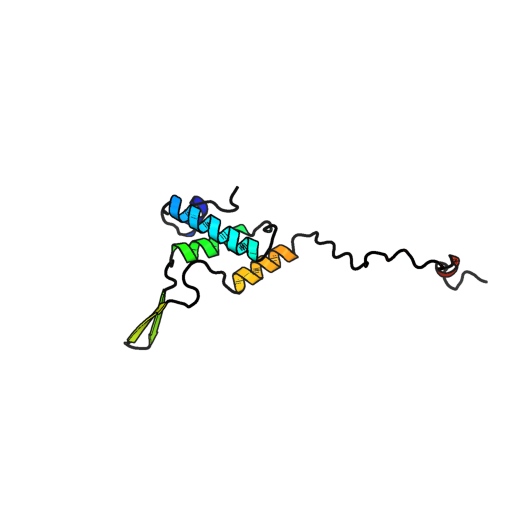 . LEU A 1 93 ? 9.030 -9.028 -11.591 1.00 86.56 93 LEU A O 1
ATOM 698 N N . MET A 1 94 ? 7.793 -7.677 -10.281 1.00 85.38 94 MET A N 1
ATOM 699 C CA . MET A 1 94 ? 7.419 -6.738 -11.344 1.00 85.38 94 MET A CA 1
ATOM 700 C C . MET A 1 94 ? 8.649 -6.018 -11.903 1.00 85.38 94 MET A C 1
ATOM 702 O O . MET A 1 94 ? 8.837 -5.966 -13.116 1.00 85.38 94 MET A O 1
ATOM 706 N N . ALA A 1 95 ? 9.539 -5.561 -11.020 1.00 82.62 95 ALA A N 1
ATOM 707 C CA . ALA A 1 95 ? 10.800 -4.935 -11.408 1.00 82.62 95 ALA A CA 1
ATOM 708 C C . ALA A 1 95 ? 11.723 -5.869 -12.208 1.00 82.62 95 ALA A C 1
ATOM 710 O O . ALA A 1 95 ? 12.426 -5.422 -13.103 1.00 82.62 95 ALA A O 1
ATOM 711 N N . GLY A 1 96 ? 11.721 -7.168 -11.896 1.00 71.56 96 GLY A N 1
ATOM 712 C CA . GLY A 1 96 ? 12.534 -8.162 -12.597 1.00 71.56 96 GLY A CA 1
ATOM 713 C C . GLY A 1 96 ? 11.954 -8.647 -13.930 1.00 71.56 96 GLY A C 1
ATOM 714 O O . GLY A 1 96 ? 12.636 -9.388 -14.634 1.00 71.56 96 GLY A O 1
ATOM 715 N N . ARG A 1 97 ? 10.706 -8.289 -14.272 1.00 62.72 97 ARG A N 1
ATOM 716 C CA . ARG A 1 97 ? 9.981 -8.825 -15.441 1.00 62.72 97 ARG A CA 1
ATOM 717 C C . ARG A 1 97 ? 9.753 -7.795 -16.556 1.00 62.72 97 ARG A C 1
ATOM 719 O O . ARG A 1 97 ? 9.550 -8.203 -17.696 1.00 62.72 97 ARG A O 1
ATOM 726 N N . GLY A 1 98 ? 9.835 -6.495 -16.258 1.00 53.72 98 GLY A N 1
ATOM 727 C CA . GLY A 1 98 ? 9.952 -5.424 -17.257 1.00 53.72 98 GLY A CA 1
ATOM 728 C C . GLY A 1 98 ? 11.426 -5.204 -17.611 1.00 53.72 98 GLY A C 1
ATOM 729 O O . GLY A 1 98 ? 12.214 -4.852 -16.744 1.00 53.72 98 GLY A O 1
ATOM 730 N N . GLY A 1 99 ? 11.826 -5.502 -18.846 1.00 53.56 99 GLY A N 1
ATOM 731 C CA . GLY A 1 99 ? 13.232 -5.602 -19.254 1.00 53.56 99 GLY A CA 1
ATOM 732 C C . GLY A 1 99 ? 14.088 -4.327 -19.142 1.00 53.56 99 GLY A C 1
ATOM 733 O O . GLY A 1 99 ? 13.582 -3.219 -19.003 1.00 53.56 99 GLY A O 1
ATOM 734 N N . ALA A 1 100 ? 15.403 -4.539 -19.312 1.00 50.56 100 ALA A N 1
ATOM 735 C CA . ALA A 1 100 ? 16.497 -3.561 -19.445 1.00 50.56 100 ALA A CA 1
ATOM 736 C C . ALA A 1 100 ? 17.236 -3.104 -18.168 1.00 50.56 100 ALA A C 1
ATOM 738 O O . ALA A 1 100 ? 17.565 -1.933 -18.010 1.00 50.56 100 ALA A O 1
ATOM 739 N N . PHE A 1 101 ? 17.670 -4.052 -17.335 1.00 46.47 101 PHE A N 1
ATOM 740 C CA . PHE A 1 101 ? 19.037 -3.953 -16.814 1.00 46.47 101 PHE A CA 1
ATOM 741 C C . PHE A 1 101 ? 19.917 -4.869 -17.657 1.00 46.47 101 PHE A C 1
ATOM 743 O O . PHE A 1 101 ? 19.926 -6.085 -17.472 1.00 46.47 101 PHE A O 1
ATOM 750 N N . SER A 1 102 ? 20.645 -4.280 -18.606 1.00 50.41 102 SER A N 1
ATOM 751 C CA . SER A 1 102 ? 21.827 -4.913 -19.180 1.00 50.41 102 SER A CA 1
ATOM 752 C C . SER A 1 102 ? 22.819 -5.106 -18.041 1.00 50.41 102 SER A C 1
ATOM 754 O O . SER A 1 102 ? 23.628 -4.227 -17.750 1.00 50.41 102 SER A O 1
ATOM 756 N N . ILE A 1 103 ? 22.758 -6.252 -17.367 1.00 51.72 103 ILE A N 1
ATOM 757 C CA . ILE A 1 103 ? 23.955 -6.765 -16.720 1.00 51.72 103 ILE A CA 1
ATOM 758 C C . ILE A 1 103 ? 24.872 -7.073 -17.893 1.00 51.72 103 ILE A C 1
ATOM 760 O O . ILE A 1 103 ? 24.693 -8.073 -18.578 1.00 51.72 103 ILE A O 1
ATOM 764 N N . ASN A 1 104 ? 25.780 -6.150 -18.192 1.00 52.97 104 ASN A N 1
ATOM 765 C CA . ASN A 1 104 ? 26.922 -6.460 -19.019 1.00 52.97 104 ASN A CA 1
ATOM 766 C C . ASN A 1 104 ? 27.901 -7.203 -18.099 1.00 52.97 104 ASN A C 1
ATOM 768 O O . ASN A 1 104 ? 28.528 -6.552 -17.264 1.00 52.97 104 ASN A O 1
ATOM 772 N N . PRO A 1 105 ? 28.025 -8.541 -18.181 1.00 52.84 105 PRO A N 1
ATOM 773 C CA . PRO A 1 105 ? 29.007 -9.265 -17.380 1.00 52.84 105 PRO A CA 1
ATOM 774 C C . PRO A 1 105 ? 30.447 -8.941 -17.808 1.00 52.84 105 PRO A C 1
ATOM 776 O O . PRO A 1 105 ? 31.383 -9.425 -17.181 1.00 52.84 105 PRO A O 1
ATOM 779 N N . THR A 1 106 ? 30.636 -8.148 -18.870 1.00 60.12 106 THR A N 1
ATOM 780 C CA . THR A 1 106 ? 31.943 -7.721 -19.364 1.00 60.12 106 THR A CA 1
ATOM 781 C C . THR A 1 106 ? 32.545 -6.691 -18.403 1.00 60.12 106 THR A C 1
ATOM 783 O O . THR A 1 106 ? 32.004 -5.588 -18.276 1.00 60.12 106 THR A O 1
ATOM 786 N N . PRO A 1 107 ? 33.665 -7.009 -17.730 1.00 58.81 107 PRO A N 1
ATOM 787 C CA . PRO A 1 107 ? 34.375 -6.051 -16.895 1.00 58.81 107 PRO A CA 1
ATOM 788 C C . PRO A 1 107 ? 34.854 -4.854 -17.736 1.00 58.81 107 PRO A C 1
ATOM 790 O O . PRO A 1 107 ? 35.158 -5.029 -18.923 1.00 58.81 107 PRO A O 1
ATOM 793 N N . PRO A 1 108 ? 34.988 -3.649 -17.153 1.00 44.81 108 PRO A N 1
ATOM 794 C CA . PRO A 1 108 ? 35.594 -2.521 -17.852 1.00 44.81 108 PRO A CA 1
ATOM 795 C C . PRO A 1 108 ? 37.028 -2.895 -18.256 1.00 44.81 108 PRO A C 1
ATOM 797 O O . PRO A 1 108 ? 37.873 -3.118 -17.394 1.00 44.81 108 PRO A O 1
ATOM 800 N N . GLY A 1 109 ? 37.291 -3.004 -19.562 1.00 56.00 109 GLY A N 1
ATOM 801 C CA . GLY A 1 109 ? 38.621 -3.323 -20.098 1.00 56.00 109 GLY A CA 1
ATOM 802 C C . GLY A 1 109 ? 38.770 -4.683 -20.786 1.00 56.00 109 GLY A C 1
ATOM 803 O O . GLY A 1 109 ? 39.853 -4.972 -21.289 1.00 56.00 109 GLY A O 1
ATOM 804 N N . ALA A 1 110 ? 37.721 -5.505 -20.881 1.00 57.59 110 ALA A N 1
ATOM 805 C CA . ALA A 1 110 ? 37.772 -6.705 -21.718 1.00 57.59 110 ALA A CA 1
ATOM 806 C C . ALA A 1 110 ? 37.632 -6.334 -23.208 1.00 57.59 110 ALA A C 1
ATOM 808 O O . ALA A 1 110 ? 36.564 -6.439 -23.809 1.00 57.59 110 ALA A O 1
ATOM 809 N N . GLY A 1 111 ? 38.730 -5.870 -23.806 1.00 58.66 111 GLY A N 1
ATOM 810 C CA . GLY A 1 111 ? 38.928 -6.000 -25.245 1.00 58.66 111 GLY A CA 1
ATOM 811 C C . GLY A 1 111 ? 39.005 -7.482 -25.616 1.00 58.66 111 GLY A C 1
ATOM 812 O O . GLY A 1 111 ? 39.376 -8.315 -24.784 1.00 58.66 111 GLY A O 1
ATOM 813 N N . ALA A 1 112 ? 38.646 -7.822 -26.856 1.00 57.44 112 ALA A N 1
ATOM 814 C CA . ALA A 1 112 ? 38.907 -9.156 -27.391 1.00 57.44 112 ALA A CA 1
ATOM 815 C C . ALA A 1 112 ? 40.373 -9.536 -27.096 1.00 57.44 112 ALA A C 1
ATOM 817 O O . ALA A 1 112 ? 41.248 -8.684 -27.284 1.00 57.44 112 ALA A O 1
ATOM 818 N N . PRO A 1 113 ? 40.660 -10.757 -26.603 1.00 56.09 113 PRO A N 1
ATOM 819 C CA . PRO A 1 113 ? 42.026 -11.149 -26.292 1.00 56.09 113 PRO A CA 1
ATOM 820 C C . PRO A 1 113 ? 42.892 -10.949 -27.545 1.00 56.09 113 PRO A C 1
ATOM 822 O O . PRO A 1 113 ? 42.566 -11.510 -28.597 1.00 56.09 113 PRO A O 1
ATOM 825 N N . PRO A 1 114 ? 43.956 -10.130 -27.480 1.00 53.12 114 PRO A N 1
ATOM 826 C CA . PRO A 1 114 ? 44.828 -9.933 -28.621 1.00 53.12 114 PRO A CA 1
ATOM 827 C C . PRO A 1 114 ? 45.548 -11.254 -28.886 1.00 53.12 114 PRO A C 1
ATOM 829 O O . PRO A 1 114 ? 46.363 -11.695 -28.079 1.00 53.12 114 PRO A O 1
ATOM 832 N N . GLY A 1 115 ? 45.215 -11.898 -30.005 1.00 53.81 115 GLY A N 1
ATOM 833 C CA . GLY A 1 115 ? 45.973 -13.047 -30.496 1.00 53.81 115 GLY A CA 1
ATOM 834 C C . GLY A 1 115 ? 45.186 -14.302 -30.849 1.00 53.81 115 GLY A C 1
ATOM 835 O O . GLY A 1 115 ? 45.817 -15.344 -30.979 1.00 53.81 115 GLY A O 1
ATOM 836 N N . ARG A 1 116 ? 43.859 -14.264 -31.034 1.00 56.00 116 ARG A N 1
ATOM 837 C CA . ARG A 1 116 ? 43.184 -15.415 -31.657 1.00 56.00 116 ARG A CA 1
ATOM 838 C C . ARG A 1 116 ? 43.479 -15.410 -33.167 1.00 56.00 116 ARG A C 1
ATOM 840 O O . ARG A 1 116 ? 43.057 -14.467 -33.837 1.00 56.00 116 ARG A O 1
ATOM 847 N N . PRO A 1 117 ? 44.219 -16.390 -33.717 1.00 57.66 117 PRO A N 1
ATOM 848 C CA . PRO A 1 117 ? 44.406 -16.474 -35.158 1.00 57.66 117 PRO A CA 1
ATOM 849 C C . PRO A 1 117 ? 43.081 -16.887 -35.812 1.00 57.66 117 PRO A C 1
ATOM 851 O O . PRO A 1 117 ? 42.360 -17.734 -35.287 1.00 57.66 117 PRO A O 1
ATOM 854 N N . ALA A 1 118 ? 42.777 -16.314 -36.978 1.00 57.62 118 ALA A N 1
ATOM 855 C CA . ALA A 1 118 ? 41.554 -16.591 -37.740 1.00 57.62 118 ALA A CA 1
ATOM 856 C C . ALA A 1 118 ? 41.385 -18.074 -38.150 1.00 57.62 118 ALA A C 1
ATOM 858 O O . ALA A 1 118 ? 40.314 -18.481 -38.584 1.00 57.62 118 ALA A O 1
ATOM 859 N N . SER A 1 119 ? 42.424 -18.899 -37.994 1.00 59.75 119 SER A N 1
ATOM 860 C CA . SER A 1 119 ? 42.400 -20.335 -38.290 1.00 59.75 119 SER A CA 1
ATOM 861 C C . SER A 1 119 ? 41.576 -21.171 -37.307 1.00 59.75 119 SER A C 1
ATOM 863 O O . SER A 1 119 ? 41.292 -22.327 -37.596 1.00 59.75 119 SER A O 1
ATOM 865 N N . TRP A 1 120 ? 41.175 -20.622 -36.157 1.00 60.88 120 TRP A N 1
ATOM 866 C CA . TRP A 1 120 ? 40.348 -21.338 -35.176 1.00 60.88 120 TRP A CA 1
ATOM 867 C C . TRP A 1 120 ? 38.837 -21.222 -35.406 1.00 60.88 120 TRP A C 1
ATOM 869 O O . TRP A 1 120 ? 38.081 -21.921 -34.738 1.00 60.88 120 TRP A O 1
ATOM 879 N N . ASP A 1 121 ? 38.405 -20.386 -36.353 1.00 61.62 121 ASP A N 1
ATOM 880 C CA . ASP A 1 121 ? 37.005 -20.315 -36.799 1.00 61.62 121 ASP A CA 1
ATOM 881 C C . ASP A 1 121 ? 36.722 -21.245 -37.992 1.00 61.62 121 ASP A C 1
ATOM 883 O O . ASP A 1 121 ? 35.585 -21.346 -38.457 1.00 61.62 121 ASP A O 1
ATOM 887 N N . LEU A 1 122 ? 37.743 -21.955 -38.483 1.00 64.50 122 LEU A N 1
ATOM 888 C CA . LEU A 1 122 ? 37.570 -22.973 -39.506 1.00 64.50 122 LEU A CA 1
ATOM 889 C C . LEU A 1 122 ? 37.245 -24.320 -38.852 1.00 64.50 122 LEU A C 1
ATOM 891 O O . LEU A 1 122 ? 37.906 -24.729 -37.893 1.00 64.50 122 LEU A O 1
ATOM 895 N N . PRO A 1 123 ? 36.243 -25.045 -39.365 1.00 58.44 123 PRO A N 1
ATOM 896 C CA . PRO A 1 123 ? 36.012 -26.411 -38.943 1.00 58.44 123 PRO A CA 1
ATOM 897 C C . PRO A 1 123 ? 37.237 -27.294 -39.217 1.00 58.44 123 PRO A C 1
ATOM 899 O O . PRO A 1 123 ? 37.912 -27.145 -40.233 1.00 58.44 123 PRO A O 1
ATOM 902 N N . TRP A 1 124 ? 37.483 -28.264 -38.338 1.00 63.97 124 TRP A N 1
ATOM 903 C CA . TRP A 1 124 ? 38.641 -29.176 -38.340 1.00 63.97 124 TRP A CA 1
ATOM 904 C C . TRP A 1 124 ? 38.830 -30.025 -39.616 1.00 63.97 124 TRP A C 1
ATOM 906 O O . TRP A 1 124 ? 39.800 -30.770 -39.708 1.00 63.97 124 TRP A O 1
ATOM 916 N N . TRP A 1 125 ? 37.919 -29.946 -40.588 1.00 67.25 125 TRP A N 1
ATOM 917 C CA . TRP A 1 125 ? 37.974 -30.662 -41.866 1.00 67.25 125 TRP A CA 1
ATOM 918 C C . TRP A 1 125 ? 38.503 -29.817 -43.039 1.00 67.25 125 TRP A C 1
ATOM 920 O O . TRP A 1 125 ? 38.445 -30.276 -44.174 1.00 67.25 125 TRP A O 1
ATOM 930 N N . TYR A 1 126 ? 38.971 -28.585 -42.802 1.00 64.12 126 TYR A N 1
ATOM 931 C CA . TYR A 1 126 ? 39.409 -27.670 -43.869 1.00 64.12 126 TYR A CA 1
ATOM 932 C C . TYR A 1 126 ? 40.863 -27.890 -44.357 1.00 64.12 126 TYR A C 1
ATOM 934 O O . TYR A 1 126 ? 41.271 -27.240 -45.312 1.00 64.12 126 TYR A O 1
ATOM 942 N N . ASP A 1 127 ? 41.618 -28.821 -43.757 1.00 61.16 127 ASP A N 1
ATOM 943 C CA . ASP A 1 127 ? 42.988 -29.202 -44.164 1.00 61.16 127 ASP A CA 1
ATOM 944 C C . ASP A 1 127 ? 43.068 -30.673 -44.640 1.00 61.16 127 ASP A C 1
ATOM 946 O O . ASP A 1 127 ? 43.750 -31.500 -44.030 1.00 61.16 127 ASP A O 1
ATOM 950 N N . GLN A 1 128 ? 42.369 -31.018 -45.730 1.00 55.44 128 GLN A N 1
ATOM 951 C CA . GLN A 1 128 ? 42.678 -32.203 -46.554 1.00 55.44 128 GLN A CA 1
ATOM 952 C C . GLN A 1 128 ? 42.550 -31.910 -48.046 1.00 55.44 128 GLN A C 1
ATOM 954 O O . GLN A 1 128 ? 41.540 -31.285 -48.439 1.00 55.44 128 GLN A O 1
#

Sequence (128 aa):
MPVVTPQDLADLLGQDVQEDRARMIIVQAEALCRAVVSPLPEGAGAVVLSVAARAYANPQGIVAETVGPYSVQRPHAQAGLYMTRDERRSLKLMAGRGGAFSINPTPPGAGAPPGRPASWDLPWWYDQ

Foldseek 3Di:
DQPDALVNLCVVVVHDDDRVLLVVLLVVLCVQLVVLPPPFFDVLHVLSSVQSNVLRVFQQCWDWDDDPPDIDIDRDPPRHGDHDPVSSVVRVVRVVPPDDPPPPVDDPPPDPPPDDPPVVPDPPPPPD

Radius of gyration: 25.88 Å; chains: 1; bounding box: 62×48×74 Å

pLDDT: mean 78.78, std 15.57, range [44.81, 96.12]

Secondary structure (DSSP, 8-state):
--SS-HHHHHHHHTS---HHHHHHHHHHHHHHHHHHSSSPPTTTHHHHHHHHHHHHH-TT-EEEEEETTEEEEEE-TT-SS---HHHHHHHHHHHTTS-------S-TT-PPPTT--GGGGS-TTS--

Organism: NCBI:txid35764